Protein AF-A0A976E7A5-F1 (afdb_monomer)

Mean predicted aligned error: 3.6 Å

Foldseek 3Di:
DCPQAPAPDDDDPVQVVVVVVCCVDCVCVVP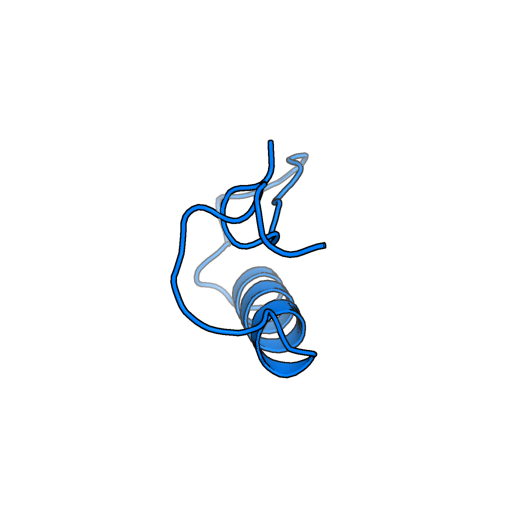PPDDDDDDNHND

pLDDT: mean 93.0,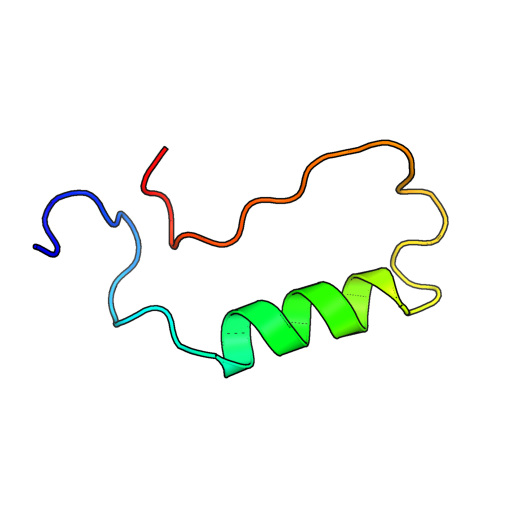 std 10.27, range [54.34, 98.69]

Solvent-accessible surface area (backbone atoms only — not comparable to full-atom values): 3001 Å² total; per-residue (Å²): 138,66,90,54,42,70,49,88,80,78,91,53,73,65,62,55,50,51,54,51,51,44,62,76,34,79,88,30,75,90,68,72,99,73,89,82,88,87,66,52,55,58,123

Radius of gyration: 12.28 Å; Cα contacts (8 Å, |Δi|>4): 19; chains: 1; bounding box: 21×17×33 Å

Secondary structure (DSSP, 8-state):
--TT--SSS---HHHHHHHHHHHTSGGGTT--S-----SSS--

Structure (mmCIF, N/CA/C/O backbone):
data_AF-A0A976E7A5-F1
#
_entry.id   AF-A0A976E7A5-F1
#
loop_
_atom_site.group_PDB
_atom_site.id
_atom_site.type_symbol
_atom_site.label_atom_id
_atom_site.label_alt_id
_atom_site.label_comp_id
_atom_site.label_asym_id
_atom_site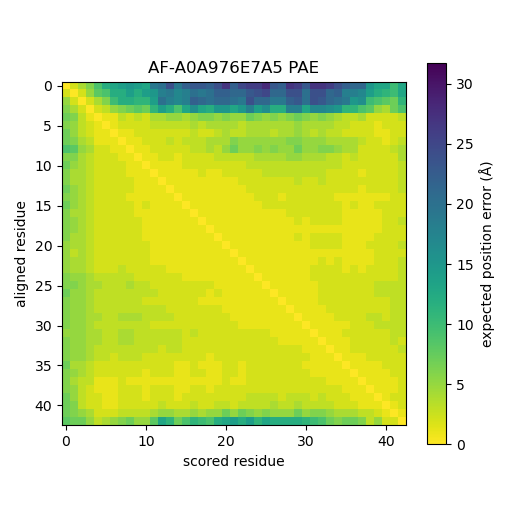.label_entity_id
_atom_site.label_seq_id
_atom_site.pdbx_PDB_ins_code
_atom_site.Cartn_x
_atom_site.Cartn_y
_atom_site.Cartn_z
_atom_site.occupancy
_atom_site.B_iso_or_equiv
_atom_site.auth_seq_id
_atom_site.auth_comp_id
_atom_site.auth_asym_id
_atom_site.auth_atom_id
_atom_site.pdbx_PDB_model_num
ATOM 1 N N . MET A 1 1 ? 6.410 10.585 -21.498 1.00 54.34 1 MET A N 1
ATOM 2 C CA . MET A 1 1 ? 5.837 10.947 -20.186 1.00 54.34 1 MET A CA 1
ATOM 3 C C . MET A 1 1 ? 6.232 9.932 -19.114 1.00 54.34 1 MET A C 1
ATOM 5 O O . MET A 1 1 ? 5.786 10.080 -17.997 1.00 54.34 1 MET A O 1
ATOM 9 N N . ASP A 1 2 ? 7.153 9.004 -19.397 1.00 58.66 2 ASP A N 1
ATOM 10 C CA . ASP A 1 2 ? 7.535 7.925 -18.468 1.00 58.66 2 ASP A CA 1
ATOM 11 C C . ASP A 1 2 ? 8.897 8.147 -17.790 1.00 58.66 2 ASP A C 1
ATOM 13 O O . ASP A 1 2 ? 9.379 7.288 -17.067 1.00 58.66 2 ASP A O 1
ATOM 17 N N . ALA A 1 3 ? 9.552 9.289 -18.028 1.00 62.78 3 ALA A N 1
ATOM 18 C CA . ALA A 1 3 ? 10.926 9.518 -17.568 1.00 62.78 3 ALA A CA 1
ATOM 19 C C . ALA A 1 3 ? 11.057 9.742 -16.048 1.00 62.78 3 ALA A C 1
ATOM 21 O O . ALA A 1 3 ? 12.174 9.744 -15.542 1.00 62.78 3 ALA A O 1
ATOM 22 N N . ALA A 1 4 ? 9.942 9.961 -15.343 1.00 78.75 4 ALA A N 1
ATOM 23 C CA . ALA A 1 4 ? 9.929 10.177 -13.899 1.00 78.75 4 ALA A CA 1
ATOM 24 C C . ALA A 1 4 ? 9.607 8.904 -13.099 1.00 78.75 4 ALA A C 1
ATOM 26 O O . ALA A 1 4 ? 9.902 8.873 -11.914 1.00 78.75 4 ALA A O 1
ATOM 27 N N . GLN A 1 5 ? 9.059 7.849 -13.719 1.00 90.31 5 GLN A N 1
ATOM 28 C CA . GLN A 1 5 ? 8.779 6.599 -13.010 1.00 90.31 5 GLN A CA 1
ATOM 29 C C . GLN A 1 5 ? 10.059 5.785 -12.821 1.00 90.31 5 GLN A C 1
ATOM 31 O O . GLN A 1 5 ? 10.732 5.449 -13.796 1.00 90.31 5 GLN A O 1
ATOM 36 N N . CYS A 1 6 ? 10.372 5.406 -11.583 1.00 92.75 6 CYS A N 1
ATOM 37 C CA . CYS A 1 6 ? 11.525 4.553 -11.300 1.00 92.75 6 CYS A CA 1
ATOM 38 C C . CYS A 1 6 ? 11.264 3.073 -11.622 1.00 92.75 6 CYS A C 1
ATOM 40 O O . CYS A 1 6 ? 12.180 2.356 -12.032 1.00 92.75 6 CYS A O 1
ATOM 42 N N . LEU A 1 7 ? 10.033 2.593 -11.418 1.00 93.19 7 LEU A N 1
ATOM 43 C CA . LEU A 1 7 ? 9.676 1.192 -11.652 1.00 93.19 7 LEU A CA 1
ATOM 44 C C . LEU A 1 7 ? 9.305 0.929 -13.121 1.00 93.19 7 LEU A C 1
ATOM 46 O O . LEU A 1 7 ? 8.670 1.776 -13.749 1.00 93.19 7 LEU A O 1
ATOM 50 N N . PRO A 1 8 ? 9.651 -0.244 -13.686 1.00 90.44 8 PRO A N 1
ATOM 51 C CA . PRO A 1 8 ? 9.222 -0.617 -15.028 1.00 90.44 8 PRO A CA 1
ATOM 52 C C . PRO A 1 8 ? 7.717 -0.912 -15.074 1.00 90.44 8 PRO A C 1
ATOM 54 O O . PRO A 1 8 ? 7.136 -1.396 -14.106 1.00 90.44 8 PRO A O 1
ATOM 57 N N . GLY A 1 9 ? 7.108 -0.697 -16.240 1.00 91.00 9 GLY A N 1
ATOM 58 C CA . GLY A 1 9 ? 5.675 -0.911 -16.453 1.00 91.00 9 GLY A CA 1
ATO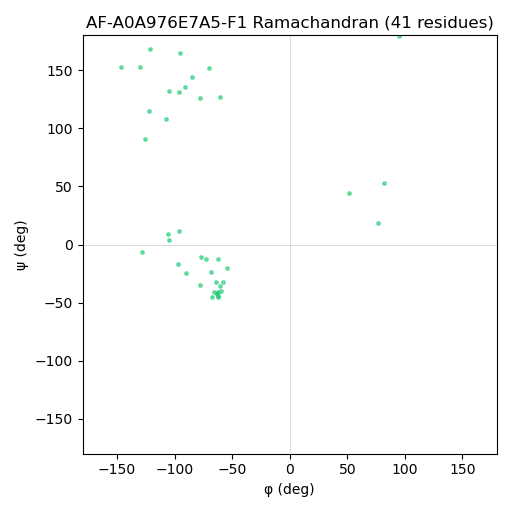M 59 C C . GLY A 1 9 ? 4.859 0.366 -16.282 1.00 91.00 9 GLY A C 1
ATOM 60 O O . GLY A 1 9 ? 5.400 1.438 -16.029 1.00 91.00 9 GLY A O 1
ATOM 61 N N . ARG A 1 10 ? 3.546 0.261 -16.476 1.00 91.31 10 ARG A N 1
ATOM 62 C CA . ARG A 1 10 ? 2.621 1.380 -16.296 1.00 91.31 10 ARG A CA 1
ATOM 63 C C . ARG A 1 10 ? 1.871 1.169 -14.992 1.00 91.31 10 ARG A C 1
ATOM 65 O O . ARG A 1 10 ? 1.363 0.074 -14.787 1.00 91.31 10 ARG A O 1
ATOM 72 N N . LEU A 1 11 ? 1.795 2.209 -14.165 1.00 93.06 11 LEU A N 1
ATOM 73 C CA . LEU A 1 11 ? 0.874 2.228 -13.035 1.00 93.06 11 LEU A CA 1
ATOM 74 C C . LEU A 1 11 ? -0.564 2.095 -13.557 1.00 93.06 11 LEU A C 1
ATOM 76 O O . LEU A 1 11 ? -0.968 2.859 -14.443 1.00 93.06 11 LEU A O 1
ATOM 80 N N . VAL A 1 12 ? -1.312 1.138 -13.021 1.00 96.00 12 VAL A N 1
ATOM 81 C CA . VAL A 1 12 ? -2.705 0.862 -13.399 1.00 96.00 12 VAL A CA 1
ATOM 82 C C . VAL A 1 12 ? -3.641 0.982 -12.197 1.00 96.00 12 VAL A C 1
ATOM 84 O O . VAL A 1 12 ? -3.217 1.098 -11.045 1.00 96.00 12 VAL A O 1
ATOM 87 N N . GLU A 1 13 ? -4.942 1.002 -12.458 1.00 97.81 13 GLU A N 1
ATOM 88 C CA . GLU A 1 13 ? -5.989 1.143 -11.448 1.00 97.81 13 GLU A CA 1
ATOM 89 C C . GLU A 1 13 ? -5.948 0.049 -10.368 1.00 97.81 13 GLU A C 1
ATOM 91 O O . GLU A 1 13 ? -6.246 0.328 -9.201 1.00 97.81 13 GLU A O 1
ATOM 96 N N . GLU A 1 14 ? -5.526 -1.169 -10.714 1.00 98.50 14 GLU A N 1
ATOM 97 C CA . GLU A 1 14 ? -5.393 -2.277 -9.767 1.00 98.50 14 GLU A CA 1
ATOM 98 C C . GLU A 1 14 ? -4.334 -2.013 -8.691 1.00 98.50 14 GLU A C 1
ATOM 100 O O . GLU A 1 14 ? -4.517 -2.439 -7.549 1.00 98.50 14 GLU A O 1
ATOM 105 N N . ASP A 1 15 ? -3.266 -1.277 -9.011 1.00 97.75 15 ASP A N 1
ATOM 106 C CA . ASP A 1 15 ? -2.203 -0.955 -8.054 1.00 97.75 15 ASP A CA 1
ATOM 107 C C . ASP A 1 15 ? -2.737 -0.051 -6.930 1.00 97.75 15 ASP A C 1
ATOM 109 O O . ASP A 1 15 ? -2.463 -0.264 -5.744 1.00 97.75 15 ASP A O 1
ATOM 113 N N . ILE A 1 16 ? -3.582 0.923 -7.288 1.00 97.81 16 ILE A N 1
ATOM 114 C CA . ILE A 1 16 ? -4.270 1.787 -6.320 1.00 97.81 16 ILE A CA 1
ATOM 115 C C . ILE A 1 16 ? -5.286 0.979 -5.512 1.00 97.81 16 ILE A C 1
ATOM 117 O O . ILE A 1 16 ? -5.342 1.100 -4.285 1.00 97.81 16 ILE A O 1
ATOM 121 N N . ALA A 1 17 ? -6.079 0.133 -6.176 1.00 98.56 17 ALA A N 1
ATOM 122 C CA . ALA A 1 17 ? -7.079 -0.696 -5.511 1.00 98.56 17 ALA A CA 1
ATOM 123 C C . ALA A 1 17 ? -6.444 -1.636 -4.473 1.00 98.56 17 ALA A C 1
ATOM 125 O O . ALA A 1 17 ? -6.981 -1.785 -3.374 1.00 98.56 17 ALA A O 1
ATOM 126 N N . ALA A 1 18 ? -5.281 -2.215 -4.776 1.00 98.56 18 ALA A N 1
ATOM 127 C CA . ALA A 1 18 ? -4.533 -3.059 -3.851 1.00 98.56 18 ALA A CA 1
ATOM 128 C C . ALA A 1 18 ? -4.063 -2.286 -2.608 1.00 98.56 18 ALA A C 1
ATOM 130 O O . ALA A 1 18 ? -4.216 -2.780 -1.487 1.00 98.56 18 ALA A O 1
ATOM 131 N N . MET A 1 19 ? -3.557 -1.059 -2.777 1.00 98.50 19 MET A N 1
ATOM 132 C CA . MET A 1 19 ? -3.173 -0.204 -1.649 1.00 98.50 19 MET A CA 1
ATOM 133 C C . MET A 1 19 ? -4.373 0.133 -0.758 1.00 98.50 19 MET A C 1
ATOM 135 O O . MET A 1 19 ? -4.292 0.032 0.467 1.00 98.50 19 MET A O 1
ATOM 139 N N . VAL A 1 20 ? -5.509 0.489 -1.364 1.00 98.38 20 VAL A N 1
ATOM 140 C CA . VAL A 1 20 ? -6.751 0.775 -0.631 1.00 98.38 20 VAL A CA 1
ATOM 141 C C . VAL A 1 20 ? -7.250 -0.468 0.104 1.00 98.38 20 VAL A C 1
ATOM 143 O O . VAL A 1 20 ? -7.641 -0.371 1.266 1.00 98.38 20 VAL A O 1
ATOM 146 N N . LEU A 1 21 ? -7.195 -1.643 -0.527 1.00 98.62 21 LEU A N 1
ATOM 147 C CA . LEU A 1 21 ? -7.585 -2.900 0.107 1.00 98.62 21 LEU A CA 1
ATOM 148 C C . LEU A 1 21 ? -6.698 -3.223 1.317 1.00 98.62 21 LEU A C 1
ATOM 150 O O . LEU A 1 21 ? -7.215 -3.633 2.355 1.00 98.62 21 LEU A O 1
ATOM 154 N N . TRP A 1 22 ? -5.384 -2.994 1.224 1.00 98.50 22 TRP A N 1
ATOM 155 C CA . TRP A 1 22 ? -4.482 -3.136 2.367 1.00 98.50 22 TRP A CA 1
ATOM 156 C C . TRP A 1 22 ? -4.831 -2.149 3.488 1.00 98.50 22 TRP A C 1
ATOM 158 O O . TRP A 1 22 ? -4.941 -2.568 4.642 1.00 98.50 22 TRP A O 1
ATOM 168 N N . LEU A 1 23 ? -5.083 -0.874 3.159 1.00 98.31 23 LEU A N 1
ATOM 169 C CA . LEU A 1 23 ? -5.497 0.145 4.132 1.00 98.31 23 LEU A CA 1
ATOM 170 C C . LEU A 1 23 ? -6.812 -0.209 4.831 1.00 98.31 23 LEU A C 1
ATOM 172 O O . LEU A 1 23 ? -6.946 0.067 6.018 1.00 98.31 23 LEU A O 1
ATOM 176 N N . ALA A 1 24 ? -7.749 -0.836 4.124 1.00 98.44 24 ALA A N 1
ATOM 177 C CA . ALA A 1 24 ? -9.027 -1.282 4.672 1.00 98.44 24 ALA A CA 1
ATOM 178 C C . ALA A 1 24 ? -8.928 -2.570 5.514 1.00 98.44 24 ALA A C 1
ATOM 180 O O . ALA A 1 24 ? -9.902 -2.951 6.162 1.00 98.44 24 ALA A O 1
ATOM 181 N N . SER A 1 25 ? -7.788 -3.260 5.486 1.00 98.69 25 SER A N 1
ATOM 182 C CA . SER A 1 25 ? -7.587 -4.537 6.174 1.00 98.69 25 SER A CA 1
ATOM 183 C C . SER A 1 25 ? -6.937 -4.374 7.551 1.00 98.69 25 SER A C 1
ATOM 185 O O . SER A 1 25 ? -6.273 -3.380 7.831 1.00 98.69 25 SER A O 1
ATOM 187 N N . ASP A 1 26 ? -6.995 -5.419 8.382 1.00 98.62 26 ASP A N 1
ATOM 188 C CA . ASP A 1 26 ? -6.287 -5.454 9.674 1.00 98.62 26 ASP A CA 1
ATOM 189 C C . ASP A 1 26 ? -4.752 -5.376 9.546 1.00 98.62 26 ASP A C 1
ATOM 191 O O . ASP A 1 26 ? -4.047 -5.153 10.536 1.00 98.62 26 ASP A O 1
ATOM 195 N N . GLN A 1 27 ? -4.204 -5.550 8.338 1.00 98.38 27 GLN A N 1
ATOM 196 C CA . GLN A 1 27 ? -2.760 -5.474 8.100 1.00 98.38 27 GLN A CA 1
ATOM 197 C C . GLN A 1 27 ? -2.217 -4.051 8.273 1.00 98.38 27 GLN A C 1
ATOM 199 O O . GLN A 1 27 ? -1.043 -3.880 8.600 1.00 98.3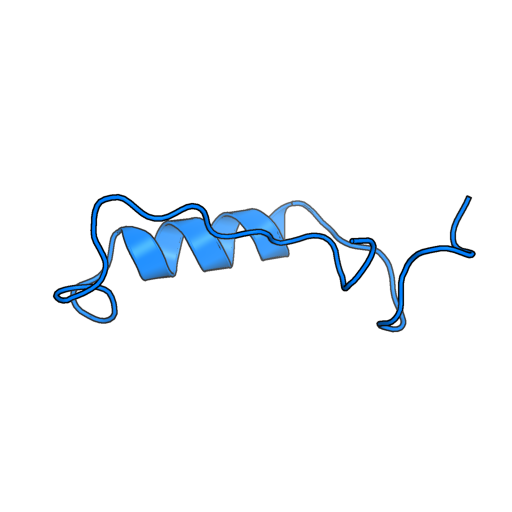8 27 GLN A O 1
ATOM 204 N N . SER A 1 28 ? -3.069 -3.036 8.127 1.00 98.44 28 SER A N 1
ATOM 205 C CA . SER A 1 28 ? -2.722 -1.630 8.323 1.00 98.44 28 SER A CA 1
ATOM 206 C C . SER A 1 28 ? -3.086 -1.111 9.725 1.00 98.44 28 SER A C 1
ATOM 208 O O . SER A 1 28 ? -3.019 0.091 9.958 1.00 98.44 28 SER A O 1
ATOM 210 N N . ARG A 1 29 ? -3.438 -1.968 10.704 1.00 98.25 29 ARG A N 1
ATOM 211 C CA . ARG A 1 29 ? -4.033 -1.549 12.002 1.00 98.25 29 ARG A CA 1
ATOM 212 C C . ARG A 1 29 ? -3.250 -0.509 12.819 1.00 98.25 29 ARG A C 1
ATOM 214 O O . ARG A 1 29 ? -3.817 0.110 13.713 1.00 98.25 29 ARG A O 1
ATOM 221 N N . MET A 1 30 ? -1.949 -0.349 12.567 1.00 98.19 30 MET A N 1
ATOM 222 C CA . MET A 1 30 ? -1.086 0.638 13.239 1.00 98.19 30 MET A CA 1
ATOM 223 C C . MET A 1 30 ? -0.737 1.844 12.348 1.00 98.19 30 MET A C 1
ATOM 225 O O . MET A 1 30 ? 0.110 2.659 12.710 1.00 98.19 30 MET A O 1
ATOM 229 N N . CYS A 1 31 ? -1.373 1.969 11.186 1.00 98.06 31 CYS A N 1
ATOM 230 C CA . CYS A 1 31 ? -1.158 3.023 10.208 1.00 98.06 31 CYS A CA 1
ATOM 231 C C . CYS A 1 31 ? -2.350 3.985 10.215 1.00 98.06 31 CYS A C 1
ATOM 233 O O . CYS A 1 31 ? -3.434 3.657 9.749 1.00 98.06 31 CYS A O 1
ATOM 235 N N . THR A 1 32 ? -2.151 5.192 10.744 1.00 97.94 32 THR A N 1
ATOM 236 C CA . THR A 1 32 ? -3.190 6.230 10.811 1.00 97.94 32 THR A CA 1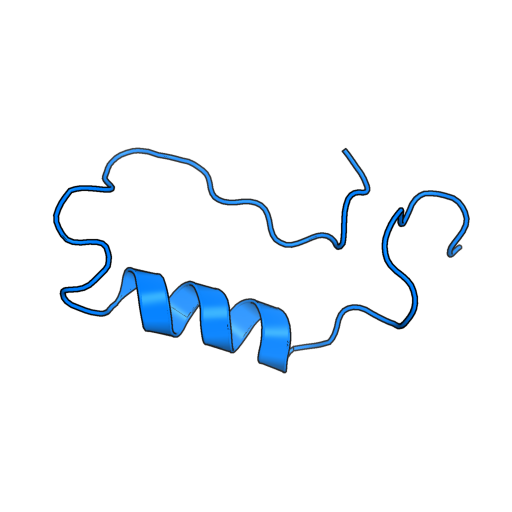
ATOM 237 C C . THR A 1 32 ? -2.584 7.623 10.660 1.00 97.94 32 THR A C 1
ATOM 239 O O . THR A 1 32 ? -1.414 7.822 10.994 1.00 97.94 32 THR A O 1
ATOM 242 N N . ALA A 1 33 ? -3.374 8.578 10.155 1.00 97.94 33 ALA A N 1
ATOM 243 C CA . ALA A 1 33 ? -2.962 9.964 9.907 1.00 97.94 33 ALA A CA 1
ATOM 244 C C . ALA A 1 33 ? -1.662 10.079 9.078 1.00 97.94 33 ALA A C 1
ATOM 246 O O . ALA A 1 33 ? -0.751 10.839 9.420 1.00 97.94 33 ALA A O 1
ATOM 247 N N . LYS A 1 34 ? -1.562 9.282 8.005 1.00 96.88 34 LYS A N 1
ATOM 248 C CA . LYS A 1 34 ? -0.443 9.274 7.052 1.00 96.88 34 LYS A CA 1
ATOM 249 C C . LYS A 1 34 ? -0.944 9.359 5.620 1.00 96.88 34 LYS A C 1
ATOM 251 O O . LYS A 1 34 ? -2.040 8.898 5.317 1.00 96.88 34 LYS A O 1
ATOM 256 N N . GLU A 1 35 ? -0.098 9.914 4.767 1.00 96.88 35 GLU A N 1
ATOM 257 C CA . GLU A 1 35 ? -0.240 9.850 3.318 1.00 96.88 35 GLU A CA 1
ATOM 258 C C . GLU A 1 35 ? 0.518 8.624 2.807 1.00 96.88 35 GLU A C 1
ATOM 260 O O . GLU A 1 35 ? 1.634 8.345 3.250 1.00 96.88 35 GLU A O 1
ATOM 265 N N . PHE A 1 36 ? -0.107 7.884 1.896 1.00 96.69 36 PHE A N 1
ATOM 266 C CA . PHE A 1 36 ? 0.500 6.746 1.221 1.00 96.69 36 PHE A CA 1
ATOM 267 C C . PHE A 1 36 ? 0.451 6.992 -0.280 1.00 96.69 36 PHE A C 1
ATOM 269 O O . PHE A 1 36 ? -0.630 7.067 -0.863 1.00 96.69 36 PHE A O 1
ATOM 276 N N . THR A 1 37 ? 1.625 7.124 -0.888 1.00 96.19 37 THR A N 1
ATOM 277 C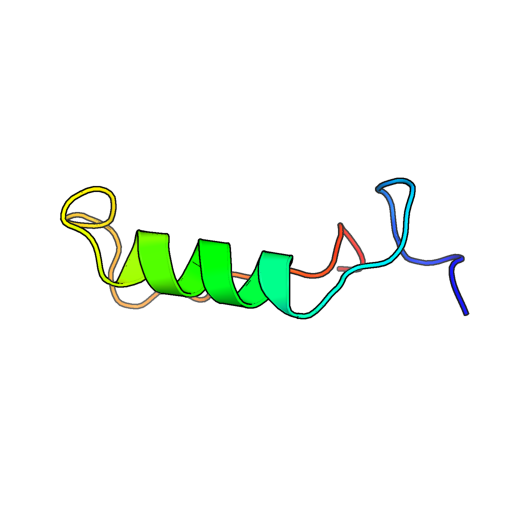 CA . THR A 1 37 ? 1.764 7.413 -2.315 1.00 96.19 37 THR A CA 1
ATOM 278 C C . THR A 1 37 ? 1.973 6.121 -3.090 1.00 96.19 37 THR A C 1
ATOM 280 O O . THR A 1 37 ? 2.819 5.304 -2.732 1.00 96.19 37 THR A O 1
ATOM 283 N N . VAL A 1 38 ? 1.206 5.955 -4.166 1.00 96.62 38 VAL A N 1
ATOM 284 C CA . VAL A 1 38 ? 1.360 4.865 -5.131 1.00 96.62 38 VAL A CA 1
ATOM 285 C C . VAL A 1 38 ? 1.49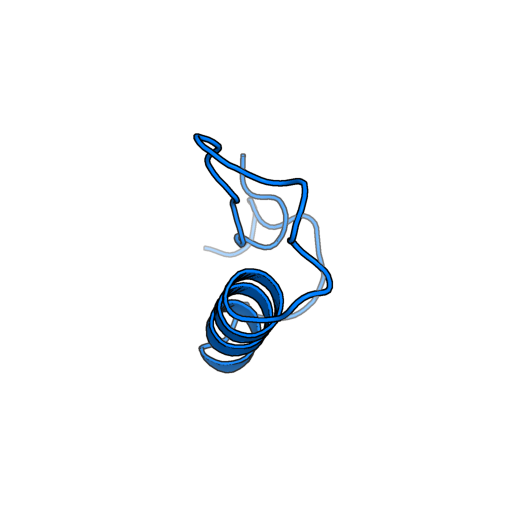8 5.501 -6.504 1.00 96.62 38 VAL A C 1
ATOM 287 O O . VAL A 1 38 ? 0.512 5.815 -7.163 1.00 96.62 38 VAL A O 1
ATOM 290 N N . ASP A 1 39 ? 2.735 5.767 -6.893 1.00 94.31 39 ASP A N 1
ATOM 291 C CA . ASP A 1 39 ? 3.063 6.487 -8.124 1.00 94.31 39 ASP A CA 1
ATOM 292 C C . ASP A 1 39 ? 4.084 5.738 -8.992 1.00 94.31 39 ASP A C 1
ATOM 294 O O . ASP A 1 39 ? 4.347 6.145 -10.112 1.00 94.31 39 ASP A O 1
ATOM 298 N N . GLY A 1 40 ? 4.657 4.629 -8.517 1.00 94.25 40 GLY A 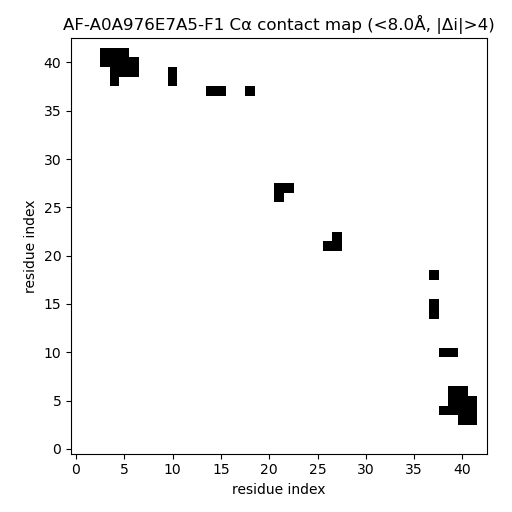N 1
ATOM 299 C CA . GLY A 1 40 ? 5.759 3.958 -9.211 1.00 94.25 40 GLY A CA 1
ATOM 300 C C . GLY A 1 40 ? 7.111 4.670 -9.047 1.00 94.25 40 GLY A C 1
ATOM 301 O O . GLY A 1 40 ? 8.036 4.412 -9.823 1.00 94.25 40 GLY A O 1
ATOM 302 N N . GLY A 1 41 ? 7.239 5.544 -8.042 1.00 93.56 41 GLY A N 1
ATOM 303 C CA . GLY A 1 41 ? 8.452 6.276 -7.688 1.00 93.56 41 GLY A CA 1
ATOM 304 C C . GLY A 1 41 ? 8.674 7.513 -8.549 1.00 93.56 41 GLY A C 1
ATOM 305 O O . GLY A 1 41 ? 9.732 7.621 -9.160 1.00 93.56 41 GLY A O 1
ATOM 306 N N . TRP A 1 42 ? 7.674 8.394 -8.643 1.00 90.44 42 TRP A N 1
ATOM 307 C CA . TRP A 1 42 ? 7.775 9.669 -9.366 1.00 90.44 42 TRP A CA 1
ATOM 308 C C . TRP A 1 42 ? 8.265 10.822 -8.485 1.00 90.44 42 TRP A C 1
ATOM 310 O O . TRP A 1 42 ? 8.798 11.796 -9.024 1.00 90.44 42 TRP A O 1
ATOM 320 N N . VAL A 1 43 ? 8.065 10.734 -7.166 1.00 86.19 43 VAL A N 1
ATOM 321 C CA . VAL A 1 43 ? 8.386 11.778 -6.174 1.00 86.19 43 VAL A CA 1
ATOM 322 C C . VAL A 1 43 ? 9.431 11.306 -5.168 1.00 86.19 43 VAL A C 1
ATOM 324 O O . VAL A 1 43 ? 9.389 10.121 -4.769 1.00 86.19 43 VAL A O 1
#

Nearest PDB structures (foldseek):
  2foi-assembly1_C  TM=9.473E-01  e=1.760E-01  Plasmodium falciparum 3D7

Sequence (43 aa):
MDAAQCLPGRLVEEDIAAMVLWLASDQSRMCTAKEFTVDGGWV